Protein AF-A0A1F7UYY7-F1 (afdb_monomer)

Mean predicted aligned error: 8.62 Å

Sequence (119 aa):
VAVPIDTVELHGNDPVKVVWGMIERDGYDHVVVGAPSDPTSKLHQAVVAF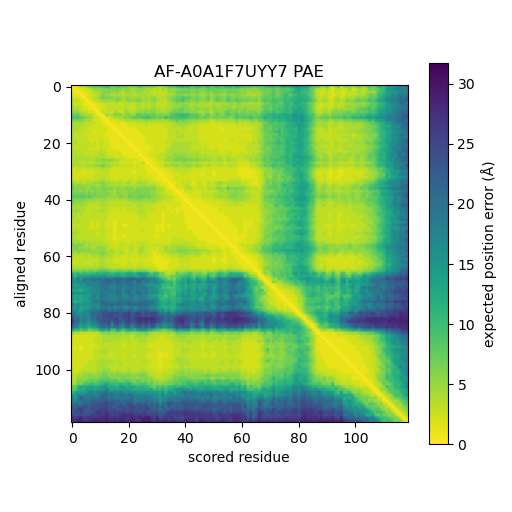AKQLRNVSGITVTLVDEHLTTNIADQLAREHGGASHDDSLAAMLIVEEFLHEIASRFTKASRDKSQRSQ

Foldseek 3Di:
DFDQDDDDDCVPPDPLVVVLVVCVVVVDQEAEDEAEPPCPDPRNVVSVVSQVVNCVVNVGHYHYDYCPPLVVVLVVVCVVPPDPDSSVSVSRRVRVVVVVVVVVVVVVVVVVVVVVVPD

Radius of gyration: 16.97 Å; Cα contacts (8 Å, |Δi|>4): 103; chains: 1; bounding box: 34×32×60 Å

InterPro domains:
  IPR005227 Putative pre-16S rRNA nuclease [PF03652] (2-101)
  IPR012337 Ribonuclease H-like superfamily [SSF53098] (4-102)
  IPR037027 YqgF/RNase H-like domain superfamily [G3DSA:3.30.420.140] (1-112)

Secondary structure (DSSP, 8-state):
----------TTS-HHHHHHHHHHHHT--EEEEEE-S-TTSHHHHHHHHHHHHHHHHH--EEEEEETHHHHHHHHHHHHHTTS----HHHHHHHHHHHHHHHHHHHHHHHHHHHHHTT-

Nearest PDB structures (foldseek):
  7e9g-assembly1_S  TM=4.665E-01  e=1.334E-01  Homo sapiens
  6n4y-assembly4_D  TM=5.411E-01  e=4.582E-01  Homo sapiens
  6hnk-assembly1_A  TM=5.838E-01  e=1.475E+00  Clostridioides difficile 630
  7mtr-assembly1_B  TM=4.390E-01  e=5.568E-01  Homo sapiens
  1edz-assembly1_A  TM=3.572E-01  e=3.663E+00  Saccharomyces cerevisiae

Structure (mmCIF, N/CA/C/O backbone):
data_AF-A0A1F7UYY7-F1
#
_entry.id   AF-A0A1F7UYY7-F1
#
loop_
_atom_site.group_PDB
_atom_site.id
_atom_site.type_symbol
_atom_site.label_atom_id
_atom_site.label_alt_id
_atom_site.label_comp_id
_atom_site.label_asym_id
_atom_site.label_entity_id
_atom_site.label_seq_id
_atom_site.pdbx_PDB_ins_code
_atom_site.Cartn_x
_atom_site.Cartn_y
_atom_site.Cartn_z
_atom_site.occupancy
_atom_site.B_iso_or_equiv
_atom_site.auth_seq_id
_atom_site.auth_comp_id
_atom_site.auth_asym_id
_atom_site.auth_atom_id
_atom_site.pdbx_PDB_model_num
ATOM 1 N N . VAL A 1 1 ? -2.574 -15.618 7.781 1.00 79.75 1 VAL A N 1
ATOM 2 C CA . VAL A 1 1 ? -2.113 -16.313 6.572 1.00 79.75 1 VAL A CA 1
ATOM 3 C C . VAL A 1 1 ? -2.618 -15.509 5.402 1.00 79.75 1 VAL A C 1
ATOM 5 O O . VAL A 1 1 ? -3.828 -15.346 5.268 1.00 79.75 1 VAL A O 1
ATOM 8 N N . ALA A 1 2 ? -1.695 -14.936 4.653 1.00 85.81 2 ALA A N 1
ATOM 9 C CA . ALA A 1 2 ? -1.918 -14.242 3.408 1.00 85.81 2 ALA A CA 1
ATOM 10 C C . ALA A 1 2 ? -1.735 -15.229 2.255 1.00 85.81 2 ALA A C 1
ATOM 12 O O . ALA A 1 2 ? -1.043 -16.240 2.367 1.00 85.81 2 ALA A O 1
ATOM 13 N N . VAL A 1 3 ? -2.380 -14.927 1.140 1.00 86.12 3 VAL A N 1
ATOM 14 C CA . VAL A 1 3 ? -2.318 -15.723 -0.082 1.00 86.12 3 VAL A CA 1
ATOM 15 C C . VAL A 1 3 ? -2.141 -14.773 -1.260 1.00 86.12 3 VAL A C 1
ATOM 17 O O . VAL A 1 3 ? -2.752 -13.701 -1.248 1.00 86.12 3 VAL A O 1
ATOM 20 N N . PRO A 1 4 ? -1.314 -15.128 -2.257 1.00 86.06 4 PRO A N 1
ATOM 21 C CA . PRO A 1 4 ? -1.207 -14.340 -3.471 1.00 86.06 4 PRO A CA 1
ATOM 22 C C . PRO A 1 4 ? -2.507 -14.516 -4.261 1.00 86.06 4 PRO A C 1
ATOM 24 O O . PRO A 1 4 ? -3.019 -15.632 -4.376 1.00 86.06 4 PRO A O 1
ATOM 27 N N . ILE A 1 5 ? -3.070 -13.412 -4.753 1.00 84.88 5 ILE A N 1
ATOM 28 C CA . ILE A 1 5 ? -4.358 -13.432 -5.462 1.00 84.88 5 ILE A CA 1
ATOM 29 C C . ILE A 1 5 ? -4.149 -13.148 -6.944 1.00 84.88 5 ILE A C 1
ATOM 31 O O . ILE A 1 5 ? -4.469 -13.994 -7.773 1.00 84.88 5 ILE A O 1
ATOM 35 N N . ASP A 1 6 ? -3.650 -11.958 -7.272 1.00 81.69 6 ASP A N 1
ATOM 36 C CA . ASP A 1 6 ? -3.549 -11.489 -8.652 1.00 81.69 6 ASP A CA 1
ATOM 37 C C . ASP A 1 6 ? -2.541 -10.335 -8.762 1.00 81.69 6 ASP A C 1
ATOM 39 O O . ASP A 1 6 ? -2.213 -9.693 -7.757 1.00 81.69 6 ASP A O 1
ATOM 43 N N . THR A 1 7 ? -2.110 -10.041 -9.987 1.00 84.88 7 THR A N 1
ATOM 44 C CA . THR A 1 7 ? -1.330 -8.851 -10.338 1.00 84.88 7 THR A CA 1
ATOM 45 C C . THR A 1 7 ? -2.145 -7.996 -11.296 1.00 84.88 7 THR A C 1
ATOM 47 O O . THR A 1 7 ? -2.560 -8.442 -12.363 1.00 84.88 7 THR A O 1
ATOM 50 N N . VAL A 1 8 ? -2.367 -6.734 -10.929 1.00 85.44 8 VAL A N 1
ATOM 51 C CA . VAL A 1 8 ? -3.201 -5.823 -11.716 1.00 85.44 8 VAL A CA 1
ATOM 52 C C . VAL A 1 8 ? -2.333 -4.852 -12.501 1.00 85.44 8 VAL A C 1
ATOM 54 O O . VAL A 1 8 ? -1.684 -3.973 -11.935 1.00 85.44 8 VAL A O 1
ATOM 57 N N . GLU A 1 9 ? -2.379 -4.962 -13.826 1.00 84.75 9 GLU A N 1
ATOM 58 C CA . GLU A 1 9 ? -1.771 -3.976 -14.713 1.00 84.75 9 GLU A CA 1
ATOM 59 C C . GLU A 1 9 ? -2.645 -2.720 -14.815 1.00 84.75 9 GLU A C 1
ATOM 61 O O . GLU A 1 9 ? -3.829 -2.763 -15.154 1.00 84.75 9 GLU A O 1
ATOM 66 N N . LEU A 1 10 ? -2.053 -1.555 -14.546 1.00 83.44 10 LEU A N 1
ATOM 67 C CA . LEU A 1 10 ? -2.804 -0.299 -14.512 1.00 83.44 10 LEU A CA 1
ATOM 68 C C . LEU A 1 10 ? -3.172 0.220 -15.909 1.00 83.44 10 LEU A C 1
ATOM 70 O O . LEU A 1 10 ? -4.141 0.961 -16.029 1.00 83.44 10 LEU A O 1
ATOM 74 N N . HIS A 1 11 ? -2.430 -0.129 -16.967 1.00 86.38 11 HIS A N 1
ATOM 75 C CA . HIS A 1 11 ? -2.653 0.332 -18.353 1.00 86.38 11 HIS A CA 1
ATOM 76 C C . HIS A 1 11 ? -2.949 1.846 -18.500 1.00 86.38 11 HIS A C 1
ATOM 78 O O . HIS A 1 11 ? -3.752 2.260 -19.335 1.00 86.38 11 HIS A O 1
ATOM 84 N N . GLY A 1 12 ? -2.321 2.690 -17.672 1.00 86.19 12 GLY A N 1
ATOM 85 C CA . GLY A 1 12 ? -2.545 4.144 -17.662 1.00 86.19 12 GLY A CA 1
ATOM 86 C C . GLY A 1 12 ? -3.817 4.610 -16.938 1.00 86.19 12 GLY A C 1
ATOM 87 O O . GLY A 1 12 ? -4.081 5.811 -16.895 1.00 86.19 12 GLY A O 1
ATOM 88 N N . ASN A 1 13 ? -4.587 3.694 -16.349 1.00 88.44 13 ASN A N 1
ATOM 89 C CA . ASN A 1 13 ? -5.694 4.022 -15.458 1.00 88.44 13 ASN A CA 1
ATOM 90 C C . ASN A 1 13 ? -5.186 4.580 -14.125 1.00 88.44 13 ASN A C 1
ATOM 92 O O . ASN A 1 13 ? -4.074 4.296 -13.679 1.00 88.44 13 ASN A O 1
ATOM 96 N N . ASP A 1 14 ? -6.047 5.360 -13.473 1.00 91.56 14 ASP A N 1
ATOM 97 C CA . ASP A 1 14 ? -5.792 5.888 -12.136 1.00 91.56 14 ASP A CA 1
ATOM 98 C C . ASP A 1 14 ? -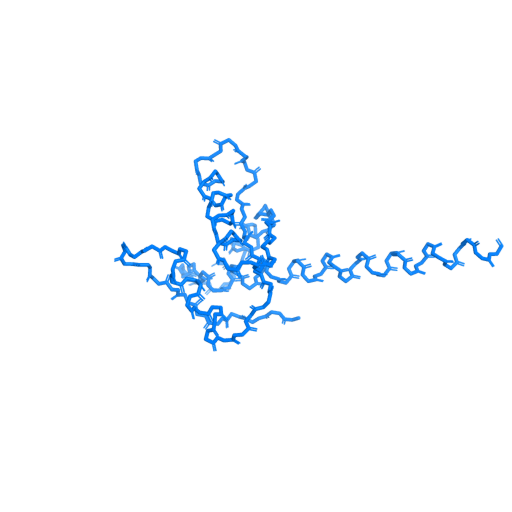5.744 4.734 -11.112 1.00 91.56 14 ASP A C 1
ATOM 100 O O . ASP A 1 14 ? -6.773 4.078 -10.898 1.00 91.56 14 ASP A O 1
ATOM 104 N N . PRO A 1 15 ? -4.592 4.488 -10.456 1.00 90.44 15 PRO A N 1
ATOM 105 C CA . PRO A 1 15 ? -4.438 3.383 -9.515 1.00 90.44 15 PRO A CA 1
ATOM 106 C C . PRO A 1 15 ? -5.413 3.466 -8.344 1.00 90.44 15 PRO A C 1
ATOM 108 O O . PRO A 1 15 ? -5.884 2.435 -7.871 1.00 90.44 15 PRO A O 1
ATOM 111 N N . VAL A 1 16 ? -5.764 4.676 -7.892 1.00 92.50 16 VAL A N 1
ATOM 112 C CA . VAL A 1 16 ? -6.691 4.848 -6.767 1.00 92.50 16 VAL A CA 1
ATOM 113 C C . VAL A 1 16 ? -8.071 4.322 -7.138 1.00 92.50 16 VAL A C 1
ATOM 115 O O . VAL A 1 16 ? -8.686 3.619 -6.343 1.00 92.50 16 VAL A O 1
ATOM 118 N N . LYS A 1 17 ? -8.545 4.609 -8.355 1.00 92.44 17 LYS A N 1
ATOM 119 C CA . LYS A 1 17 ? -9.859 4.146 -8.824 1.00 92.44 17 LYS A CA 1
ATOM 120 C C . LYS A 1 17 ? -9.902 2.639 -9.022 1.00 92.44 17 LYS A C 1
ATOM 122 O O . LYS A 1 17 ? -10.900 2.021 -8.667 1.00 92.44 17 LYS A O 1
ATOM 127 N N . VAL A 1 18 ? -8.838 2.066 -9.584 1.00 92.12 18 VAL A N 1
ATOM 128 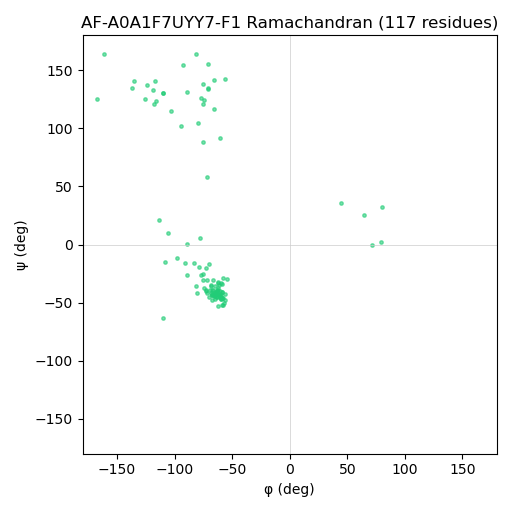C CA . VAL A 1 18 ? -8.746 0.619 -9.814 1.00 92.12 18 VAL A CA 1
ATOM 129 C C . VAL A 1 18 ? -8.797 -0.123 -8.481 1.00 92.12 18 VAL A C 1
ATOM 131 O O . VAL A 1 18 ? -9.666 -0.969 -8.283 1.00 92.12 18 VAL A O 1
ATOM 134 N N . VAL A 1 19 ? -7.925 0.251 -7.543 1.00 90.56 19 VAL A N 1
ATOM 135 C CA . VAL A 1 19 ? -7.851 -0.395 -6.227 1.00 90.56 19 VAL A CA 1
ATOM 136 C C . VAL A 1 19 ? -9.136 -0.166 -5.433 1.00 90.56 19 VAL A C 1
ATOM 138 O O . VAL A 1 19 ? -9.656 -1.108 -4.842 1.00 90.56 19 VAL A O 1
ATOM 141 N N . TRP A 1 20 ? -9.710 1.039 -5.478 1.00 91.50 20 TRP A N 1
ATOM 142 C CA . TRP A 1 20 ? -10.996 1.317 -4.837 1.00 91.50 20 TRP A CA 1
ATOM 143 C C . TRP A 1 20 ? -12.128 0.428 -5.364 1.00 91.50 20 TRP A C 1
ATOM 145 O O . TRP A 1 20 ? -12.849 -0.168 -4.570 1.00 91.50 20 TRP A O 1
ATOM 155 N N . GLY A 1 21 ? -12.240 0.260 -6.684 1.00 91.81 21 GLY A N 1
ATOM 156 C CA . GLY A 1 21 ? -13.252 -0.621 -7.268 1.00 91.81 21 GLY A CA 1
ATOM 157 C C . GLY A 1 21 ? -13.102 -2.082 -6.831 1.00 91.81 21 GLY A C 1
ATOM 158 O O . GLY A 1 21 ? -14.104 -2.764 -6.624 1.00 91.81 21 GLY A O 1
ATOM 159 N N . MET A 1 22 ? -11.867 -2.562 -6.643 1.00 90.62 22 MET A N 1
ATOM 160 C CA . MET A 1 22 ? -11.613 -3.901 -6.095 1.00 90.62 22 MET A CA 1
ATOM 161 C C . MET A 1 22 ? -12.038 -3.998 -4.629 1.00 90.62 22 MET A C 1
ATOM 163 O O . MET A 1 22 ? -12.693 -4.962 -4.246 1.00 90.62 22 MET A O 1
ATOM 167 N N . ILE A 1 23 ? -11.716 -2.982 -3.827 1.00 91.06 23 ILE A N 1
ATOM 168 C CA . ILE A 1 23 ? -12.098 -2.911 -2.413 1.00 91.06 23 ILE A CA 1
ATOM 169 C C . ILE A 1 23 ? -13.619 -2.945 -2.249 1.00 91.06 23 ILE A C 1
ATOM 171 O O . ILE A 1 23 ? -14.115 -3.733 -1.449 1.00 91.06 23 ILE A O 1
ATOM 175 N N . GLU A 1 24 ? -14.360 -2.146 -3.022 1.00 92.06 24 GLU A N 1
ATOM 176 C CA . GLU A 1 24 ? -15.828 -2.132 -2.965 1.00 92.06 24 GLU A CA 1
ATOM 177 C C . GLU A 1 24 ? -16.439 -3.462 -3.408 1.00 92.06 24 GLU A C 1
ATOM 179 O O . GLU A 1 24 ? -17.397 -3.938 -2.800 1.00 92.06 24 GLU A O 1
ATOM 184 N N . ARG A 1 25 ? -15.891 -4.062 -4.468 1.00 91.56 25 ARG A N 1
ATOM 185 C CA . ARG A 1 25 ? -16.392 -5.323 -5.022 1.00 91.56 25 ARG A CA 1
ATOM 186 C C . ARG A 1 25 ? -16.180 -6.493 -4.064 1.00 91.56 25 ARG A C 1
ATOM 188 O O . ARG A 1 25 ? -17.081 -7.314 -3.909 1.00 91.56 25 ARG A O 1
ATOM 195 N N . ASP A 1 26 ? -14.999 -6.568 -3.460 1.00 89.44 26 ASP A N 1
ATOM 196 C CA . ASP A 1 26 ? -14.557 -7.735 -2.693 1.00 89.44 26 ASP A CA 1
ATOM 197 C C . ASP A 1 26 ? -14.776 -7.554 -1.177 1.00 89.44 26 ASP A C 1
ATOM 199 O O . ASP A 1 26 ? -14.729 -8.523 -0.422 1.00 89.44 26 ASP A O 1
ATOM 203 N N . GLY A 1 27 ? -15.085 -6.330 -0.729 1.00 90.38 27 GLY A N 1
ATOM 204 C CA . GLY A 1 27 ? -15.473 -6.023 0.648 1.00 90.38 27 GLY A CA 1
ATOM 205 C C . GLY A 1 27 ? -14.304 -5.906 1.629 1.00 90.38 27 GLY A C 1
ATOM 206 O O . GLY A 1 27 ? -14.463 -6.251 2.799 1.00 90.38 27 GLY A O 1
ATOM 207 N N . TYR A 1 28 ? -13.137 -5.438 1.176 1.00 90.25 28 TYR A N 1
ATOM 208 C CA . TYR A 1 28 ? -11.969 -5.246 2.044 1.00 90.25 28 TYR A CA 1
ATOM 209 C C . TYR A 1 28 ? -12.111 -3.996 2.932 1.00 90.25 28 TYR A C 1
ATOM 211 O O . TYR A 1 28 ? -12.527 -2.932 2.483 1.00 90.25 28 TYR A O 1
ATOM 219 N N . ASP A 1 29 ? -11.719 -4.101 4.198 1.00 91.25 29 ASP A N 1
ATOM 220 C CA . ASP A 1 29 ? -11.799 -3.032 5.205 1.00 91.25 29 ASP A CA 1
ATOM 221 C C . ASP A 1 29 ? -10.428 -2.437 5.579 1.00 91.25 29 ASP A C 1
ATOM 223 O O . ASP A 1 29 ? -10.340 -1.340 6.148 1.00 91.25 29 ASP A O 1
AT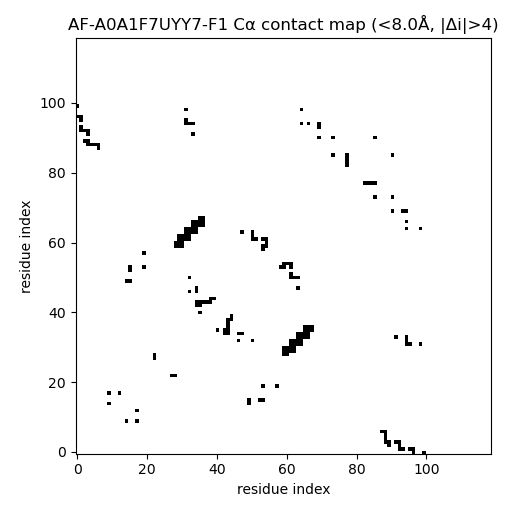OM 227 N N . HIS A 1 30 ? -9.349 -3.136 5.221 1.00 92.81 30 HIS A N 1
ATOM 228 C CA . HIS A 1 30 ? -7.972 -2.750 5.502 1.00 92.81 30 HIS A CA 1
ATOM 229 C C . HIS A 1 30 ? -7.078 -2.988 4.284 1.00 92.81 30 HIS A C 1
ATOM 231 O O . HIS A 1 30 ? -7.113 -4.050 3.668 1.00 92.81 30 HIS A O 1
ATOM 237 N N . VAL A 1 31 ? -6.231 -2.011 3.968 1.00 94.00 31 VAL A N 1
ATOM 238 C CA . VAL A 1 31 ? -5.224 -2.107 2.906 1.00 94.00 31 VAL A CA 1
ATOM 239 C C . VAL A 1 31 ? -3.834 -1.952 3.499 1.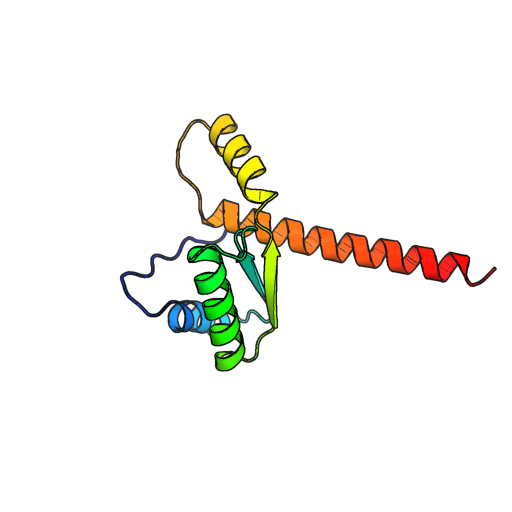00 94.00 31 VAL A C 1
ATOM 241 O O . VAL A 1 31 ? -3.564 -1.031 4.271 1.00 94.00 31 VAL A O 1
ATOM 244 N N . VAL A 1 32 ? -2.936 -2.849 3.111 1.00 93.00 32 VAL A N 1
ATOM 245 C CA . VAL A 1 32 ? -1.515 -2.782 3.447 1.00 93.00 32 VAL A CA 1
ATOM 246 C C . VAL A 1 32 ? -0.756 -2.465 2.168 1.00 93.00 32 VAL A C 1
ATOM 248 O O . VAL A 1 32 ? -0.990 -3.097 1.142 1.00 93.00 32 VAL A O 1
ATOM 251 N N . VAL A 1 33 ? 0.123 -1.469 2.215 1.00 90.94 33 VAL A N 1
ATOM 252 C CA . VAL A 1 33 ? 0.936 -1.057 1.070 1.00 90.94 33 VAL A CA 1
ATOM 253 C C . VAL A 1 33 ? 2.396 -1.074 1.490 1.00 90.94 33 VAL A C 1
ATOM 255 O O . VAL A 1 33 ? 2.767 -0.436 2.479 1.00 90.94 33 VAL A O 1
ATOM 258 N N . GLY A 1 34 ? 3.220 -1.801 0.745 1.00 89.12 34 GLY A N 1
ATOM 259 C CA . GLY A 1 34 ? 4.663 -1.743 0.914 1.00 89.12 34 GLY A CA 1
ATOM 260 C C . GLY A 1 34 ? 5.205 -0.410 0.409 1.00 89.12 34 GLY A C 1
ATOM 261 O O . GLY A 1 34 ? 4.782 0.099 -0.630 1.00 89.12 34 GLY A O 1
ATOM 262 N N . ALA A 1 35 ? 6.089 0.202 1.188 1.00 88.19 35 ALA A N 1
ATOM 263 C CA . ALA A 1 35 ? 6.790 1.414 0.816 1.00 88.19 35 ALA A CA 1
ATOM 264 C C . ALA A 1 35 ? 8.304 1.186 0.915 1.00 88.19 35 ALA A C 1
ATOM 266 O O . ALA A 1 35 ? 8.773 0.646 1.924 1.00 88.19 35 ALA A O 1
ATOM 267 N N . PRO A 1 36 ? 9.085 1.673 -0.066 1.00 84.94 36 PRO A N 1
ATOM 268 C CA . PRO A 1 36 ? 10.536 1.663 0.030 1.00 84.94 36 PRO A CA 1
ATOM 269 C C . PRO A 1 36 ? 11.006 2.396 1.283 1.00 84.94 36 PRO A C 1
ATOM 271 O O . PRO A 1 36 ? 10.468 3.445 1.637 1.00 84.94 36 PRO A O 1
ATOM 274 N N . SER A 1 37 ? 12.051 1.889 1.918 1.00 84.31 37 SER A N 1
ATOM 275 C CA . SER A 1 37 ? 12.539 2.392 3.209 1.00 84.31 37 SER A CA 1
ATOM 276 C C . SER A 1 37 ? 13.238 3.740 3.110 1.00 84.31 37 SER A C 1
ATOM 278 O O . SER A 1 37 ? 13.366 4.431 4.114 1.00 84.31 37 SER A O 1
ATOM 280 N N . ASP A 1 38 ? 13.697 4.126 1.914 1.00 85.88 38 ASP A N 1
ATOM 281 C CA . ASP A 1 38 ? 14.265 5.449 1.664 1.00 85.88 38 ASP A CA 1
ATOM 282 C C . ASP A 1 38 ? 13.140 6.485 1.484 1.00 85.88 38 ASP A C 1
ATOM 284 O O . ASP A 1 38 ? 12.536 6.557 0.401 1.00 85.88 38 ASP A O 1
ATOM 288 N N . PRO A 1 39 ? 12.887 7.344 2.493 1.00 84.06 39 PRO A N 1
ATOM 289 C CA . PRO A 1 39 ? 11.810 8.324 2.440 1.00 84.06 39 PRO A CA 1
ATOM 290 C C . PRO A 1 39 ? 12.083 9.454 1.439 1.00 84.06 39 PRO A C 1
ATOM 292 O O . PRO A 1 39 ? 11.173 10.195 1.057 1.00 84.06 39 PRO A O 1
ATOM 295 N N . THR A 1 40 ? 13.339 9.621 1.015 1.00 88.25 40 THR A N 1
ATOM 296 C CA . THR A 1 40 ? 13.730 10.652 0.049 1.00 88.25 40 THR A CA 1
ATOM 297 C C . THR A 1 40 ? 13.490 10.211 -1.392 1.00 88.25 40 THR A C 1
ATOM 299 O O . THR A 1 40 ? 13.424 11.054 -2.291 1.00 88.25 40 THR A O 1
ATOM 302 N N . SER A 1 41 ? 13.291 8.909 -1.616 1.00 90.06 41 SER A N 1
ATOM 303 C CA . SER A 1 41 ? 13.043 8.360 -2.940 1.00 90.06 41 SER A CA 1
ATOM 304 C C . SER A 1 41 ? 11.710 8.852 -3.516 1.00 90.06 41 SER A C 1
ATOM 306 O O . SER A 1 41 ? 10.684 8.952 -2.835 1.00 90.06 41 SER A O 1
ATOM 308 N N . LYS A 1 42 ? 11.702 9.129 -4.826 1.00 90.19 42 LYS A N 1
ATOM 309 C CA . LYS A 1 42 ? 10.476 9.508 -5.551 1.00 90.19 42 LYS A CA 1
ATOM 310 C C . LYS A 1 42 ? 9.400 8.425 -5.455 1.00 90.19 42 LYS A C 1
ATOM 312 O O . LYS A 1 42 ? 8.218 8.749 -5.414 1.00 90.19 42 LYS A O 1
ATOM 317 N N . LEU A 1 43 ? 9.817 7.158 -5.413 1.00 86.00 43 LEU A N 1
ATOM 318 C CA . LEU A 1 43 ? 8.914 6.019 -5.298 1.00 86.00 43 LEU A CA 1
ATOM 319 C C . LEU A 1 43 ? 8.216 6.002 -3.934 1.00 86.00 43 LEU A C 1
ATOM 321 O O . LEU A 1 43 ? 6.992 5.939 -3.901 1.00 86.00 43 LEU A O 1
ATOM 325 N N . HIS A 1 44 ? 8.953 6.168 -2.830 1.00 88.38 44 HIS A N 1
ATOM 326 C CA . HIS A 1 44 ? 8.348 6.280 -1.500 1.00 88.38 44 HIS A CA 1
ATOM 327 C C . HIS A 1 44 ? 7.324 7.417 -1.440 1.00 88.38 44 HIS A C 1
ATOM 329 O O . HIS A 1 44 ? 6.194 7.223 -0.998 1.00 88.38 44 HIS A O 1
ATOM 335 N N . GLN A 1 45 ? 7.679 8.601 -1.946 1.00 91.69 45 GLN A N 1
ATOM 336 C CA . GLN A 1 45 ? 6.766 9.747 -1.964 1.00 91.69 45 GLN A CA 1
ATOM 337 C C . GLN A 1 45 ? 5.496 9.469 -2.781 1.00 91.69 45 GLN A C 1
ATOM 339 O O . GLN A 1 45 ? 4.403 9.847 -2.355 1.00 91.69 45 GLN A O 1
ATOM 344 N N . ALA A 1 46 ? 5.620 8.787 -3.925 1.00 89.62 46 ALA A N 1
ATOM 345 C CA . ALA A 1 46 ? 4.484 8.384 -4.748 1.00 89.62 46 ALA A CA 1
ATOM 346 C C . ALA A 1 46 ? 3.580 7.368 -4.030 1.00 89.62 46 ALA A C 1
ATOM 348 O O . ALA A 1 46 ? 2.363 7.541 -4.025 1.00 89.62 46 ALA A O 1
ATOM 349 N N . VAL A 1 47 ? 4.163 6.367 -3.364 1.00 91.00 47 VAL A N 1
ATOM 350 C CA . VAL A 1 47 ? 3.429 5.363 -2.575 1.00 91.00 47 VAL A CA 1
ATOM 351 C C . VAL A 1 47 ? 2.685 6.013 -1.407 1.00 91.00 47 VAL A C 1
ATOM 353 O O . VAL A 1 47 ? 1.498 5.761 -1.204 1.00 91.00 47 VAL A O 1
ATOM 356 N N . VAL A 1 48 ? 3.340 6.915 -0.670 1.00 92.31 48 VAL A N 1
ATOM 357 C CA . VAL A 1 48 ? 2.714 7.668 0.427 1.00 92.31 48 VAL A CA 1
ATOM 358 C C . VAL A 1 48 ? 1.558 8.529 -0.088 1.00 92.31 48 VAL A C 1
ATOM 360 O O . VAL A 1 48 ? 0.494 8.585 0.536 1.00 92.31 48 VAL A O 1
ATOM 363 N N . ALA A 1 49 ? 1.745 9.203 -1.226 1.00 94.25 49 ALA A N 1
ATOM 364 C CA . ALA A 1 49 ? 0.701 10.012 -1.844 1.00 94.25 49 ALA A CA 1
ATOM 365 C C . ALA A 1 49 ? -0.494 9.153 -2.282 1.00 94.25 49 ALA A C 1
ATOM 367 O O . ALA A 1 49 ? -1.633 9.507 -1.970 1.00 94.25 49 ALA A O 1
ATOM 368 N N . PHE A 1 50 ? -0.234 8.009 -2.920 1.00 94.00 50 PHE A N 1
ATOM 369 C CA . PHE A 1 50 ? -1.244 7.024 -3.297 1.00 94.00 50 PHE A CA 1
ATOM 370 C C . PHE A 1 50 ? -2.029 6.529 -2.078 1.00 94.00 50 PHE A C 1
ATOM 372 O O . PHE A 1 50 ? -3.252 6.644 -2.055 1.00 94.00 50 PHE A O 1
ATOM 379 N N . ALA A 1 51 ? -1.349 6.074 -1.023 1.00 93.81 51 ALA A N 1
ATOM 380 C CA . ALA A 1 51 ? -1.991 5.586 0.196 1.00 93.81 51 ALA A CA 1
ATOM 381 C C . ALA A 1 51 ? -2.872 6.660 0.856 1.00 93.81 51 ALA A C 1
ATOM 383 O O . ALA A 1 51 ? -3.988 6.385 1.302 1.00 93.81 51 ALA A O 1
ATOM 384 N N . LYS A 1 52 ? -2.401 7.914 0.879 1.00 95.00 52 LYS A N 1
ATOM 385 C CA . LYS A 1 52 ? -3.174 9.048 1.398 1.00 95.00 52 LYS A CA 1
ATOM 386 C C . LYS A 1 52 ? -4.411 9.331 0.547 1.00 95.00 52 LYS A C 1
ATOM 388 O O . LYS A 1 52 ? -5.476 9.584 1.107 1.00 95.00 52 LYS A O 1
ATOM 393 N N . GLN A 1 53 ? -4.280 9.313 -0.777 1.00 95.31 53 GLN A N 1
ATOM 394 C CA . GLN A 1 53 ? -5.405 9.513 -1.690 1.00 95.31 53 GLN A CA 1
ATOM 395 C C . GLN A 1 53 ? -6.427 8.386 -1.566 1.00 95.31 53 GLN A C 1
ATOM 397 O O . GLN A 1 53 ? -7.610 8.673 -1.396 1.00 95.31 53 GLN A O 1
ATOM 402 N N . LEU A 1 54 ? -5.972 7.131 -1.561 1.00 94.00 54 LEU A N 1
ATOM 403 C CA . LEU A 1 54 ? -6.829 5.966 -1.393 1.00 94.00 54 LEU A CA 1
ATOM 404 C C . LEU A 1 54 ? -7.615 6.062 -0.091 1.00 94.00 54 LEU A C 1
ATOM 406 O O . LEU A 1 54 ? -8.838 5.998 -0.131 1.00 94.00 54 LEU A O 1
ATOM 410 N N . ARG A 1 55 ? -6.953 6.328 1.040 1.00 94.12 55 ARG A N 1
ATOM 411 C CA . ARG A 1 55 ? -7.627 6.528 2.331 1.00 94.12 55 ARG A CA 1
ATOM 412 C C . ARG A 1 55 ? -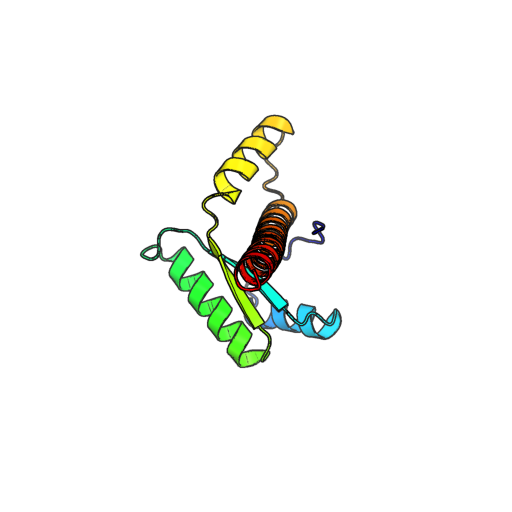8.676 7.640 2.282 1.00 94.12 55 ARG A C 1
ATOM 414 O O . ARG A 1 55 ? -9.755 7.487 2.837 1.00 94.12 55 ARG A O 1
ATOM 421 N N . ASN A 1 56 ? -8.365 8.764 1.639 1.00 93.75 56 ASN A N 1
ATOM 422 C CA . ASN A 1 56 ? -9.285 9.899 1.569 1.00 93.75 56 ASN A CA 1
ATOM 423 C C . ASN A 1 56 ? -10.530 9.604 0.719 1.00 93.75 56 ASN A C 1
ATOM 425 O O . ASN A 1 56 ? -11.599 10.114 1.036 1.00 93.75 56 ASN A O 1
ATOM 429 N N . VAL A 1 57 ? -10.387 8.827 -0.359 1.00 90.69 57 VAL A N 1
ATOM 430 C CA . VAL A 1 57 ? -11.496 8.479 -1.264 1.00 90.69 57 VAL A CA 1
ATOM 431 C C . VAL A 1 57 ? -12.341 7.337 -0.701 1.00 90.69 57 VAL A C 1
ATOM 433 O O . VAL A 1 57 ? -13.562 7.392 -0.775 1.00 90.69 57 VAL A O 1
ATOM 436 N N . SER A 1 58 ? -11.693 6.327 -0.125 1.00 88.19 58 SER A N 1
ATOM 437 C CA . SER A 1 58 ? -12.332 5.090 0.339 1.00 88.19 58 SER A CA 1
ATOM 438 C C . SER A 1 58 ? -12.832 5.138 1.786 1.00 88.19 58 SER A C 1
ATOM 440 O O . SER A 1 58 ? -13.728 4.390 2.158 1.00 88.19 58 SER A O 1
ATOM 442 N N . GLY A 1 59 ? -12.222 5.973 2.635 1.00 89.81 59 GLY A N 1
ATOM 443 C CA . GLY A 1 59 ? -12.458 5.975 4.081 1.00 89.81 59 GLY A CA 1
ATOM 444 C C . GLY A 1 59 ? -11.869 4.774 4.835 1.00 89.81 59 GLY A C 1
ATOM 445 O O . GLY A 1 59 ? -12.002 4.719 6.057 1.00 89.81 59 GLY A O 1
ATOM 446 N N . ILE A 1 60 ? -11.209 3.833 4.151 1.00 91.88 60 ILE A N 1
ATOM 447 C CA . ILE A 1 60 ? -10.671 2.608 4.763 1.00 91.88 60 ILE A CA 1
ATOM 448 C C . ILE A 1 60 ? -9.330 2.847 5.454 1.00 91.88 60 ILE A C 1
ATOM 450 O O . ILE A 1 60 ? -8.617 3.821 5.187 1.00 91.88 60 ILE A O 1
ATOM 454 N N . THR A 1 61 ? -8.934 1.904 6.305 1.00 93.31 61 THR A N 1
ATOM 455 C CA . THR A 1 61 ? -7.608 1.948 6.920 1.00 93.31 61 THR A CA 1
ATOM 456 C C . THR A 1 61 ? -6.548 1.547 5.901 1.00 93.31 61 THR A C 1
ATOM 458 O O . THR A 1 61 ? -6.608 0.462 5.333 1.00 93.31 61 THR A O 1
ATOM 461 N N . VAL A 1 62 ? -5.557 2.417 5.690 1.00 94.62 62 VAL A N 1
ATOM 462 C CA . VAL A 1 62 ? -4.388 2.126 4.849 1.00 94.62 62 VAL A CA 1
ATOM 463 C C . VAL A 1 62 ? -3.131 2.188 5.712 1.00 94.62 62 VAL A C 1
ATOM 465 O O . VAL A 1 62 ? -2.847 3.229 6.315 1.00 94.62 62 VAL A O 1
ATOM 468 N N . THR A 1 63 ? -2.385 1.087 5.782 1.00 93.88 63 THR A N 1
ATOM 469 C CA . THR A 1 63 ? -1.130 0.973 6.535 1.00 93.88 63 THR A CA 1
ATOM 470 C C . THR A 1 63 ? 0.050 0.854 5.583 1.00 93.88 63 THR A C 1
ATOM 472 O O . THR A 1 63 ? 0.033 0.034 4.672 1.00 93.88 63 THR A O 1
ATOM 475 N N . LEU A 1 64 ? 1.080 1.668 5.818 1.00 91.44 64 LEU A N 1
ATOM 476 C CA . LEU A 1 64 ? 2.358 1.552 5.125 1.00 91.44 64 LEU A CA 1
ATOM 477 C C . LEU A 1 64 ? 3.268 0.605 5.903 1.00 91.44 64 LEU A C 1
ATOM 479 O O . LEU A 1 64 ? 3.418 0.768 7.116 1.00 91.44 64 LEU A O 1
ATOM 483 N N . VAL A 1 65 ? 3.869 -0.349 5.202 1.00 88.62 65 VAL A N 1
ATOM 484 C CA . VAL A 1 65 ? 4.854 -1.289 5.746 1.00 88.62 65 VAL A CA 1
ATOM 485 C C . VAL A 1 65 ? 6.178 -1.067 5.034 1.00 88.62 65 VAL A C 1
ATOM 487 O O . VAL A 1 65 ? 6.211 -0.797 3.837 1.00 88.62 65 VAL A O 1
ATOM 490 N N . ASP A 1 66 ? 7.265 -1.142 5.788 1.00 83.50 66 ASP A N 1
ATOM 491 C CA . ASP A 1 66 ? 8.615 -0.977 5.265 1.00 83.50 66 ASP A CA 1
ATOM 492 C C . ASP A 1 66 ? 9.053 -2.237 4.485 1.00 83.50 66 ASP A C 1
ATOM 494 O O . ASP A 1 66 ? 9.095 -3.336 5.038 1.00 83.50 66 ASP A O 1
ATOM 498 N N . GLU A 1 67 ? 9.391 -2.081 3.201 1.00 72.56 67 GLU A N 1
ATOM 499 C CA . GLU A 1 67 ? 9.786 -3.177 2.297 1.00 72.56 67 GLU A CA 1
ATOM 500 C C . GLU A 1 67 ? 11.235 -3.678 2.471 1.00 72.56 67 GLU A C 1
ATOM 502 O O . GLU A 1 67 ? 11.694 -4.547 1.729 1.00 72.56 67 GLU A O 1
ATOM 507 N N . HIS A 1 68 ? 11.995 -3.197 3.460 1.00 65.94 68 HIS A N 1
ATOM 508 C CA . HIS A 1 68 ? 13.390 -3.632 3.646 1.00 65.94 68 HIS A CA 1
ATOM 509 C C . HIS A 1 68 ? 13.550 -5.152 3.849 1.00 65.94 68 HIS A C 1
ATOM 511 O O . HIS A 1 68 ? 14.589 -5.723 3.502 1.00 65.94 68 HIS A O 1
ATOM 517 N N . LEU A 1 69 ? 12.539 -5.821 4.412 1.00 54.91 69 LEU A N 1
ATOM 518 C CA . LEU A 1 69 ? 12.557 -7.272 4.611 1.00 54.91 69 LEU A CA 1
ATOM 519 C C . LEU A 1 69 ? 12.171 -8.037 3.335 1.00 54.91 69 LEU A C 1
ATOM 521 O O . LEU A 1 69 ? 12.734 -9.096 3.055 1.00 54.91 69 LEU A O 1
ATOM 525 N N . THR A 1 70 ? 11.240 -7.496 2.548 1.00 57.16 70 THR A N 1
ATOM 526 C CA . THR A 1 70 ? 10.674 -8.176 1.379 1.00 57.16 70 THR A CA 1
ATOM 527 C C . THR A 1 70 ? 11.627 -8.186 0.198 1.00 57.16 70 THR A C 1
ATOM 529 O O . THR A 1 70 ? 11.652 -9.186 -0.504 1.00 57.16 70 THR A O 1
ATOM 532 N N . THR A 1 71 ? 12.497 -7.186 0.034 1.00 60.12 71 THR A N 1
ATOM 533 C CA . THR A 1 71 ? 13.541 -7.206 -1.008 1.00 60.12 71 THR A CA 1
ATOM 534 C C . THR A 1 71 ? 14.508 -8.379 -0.825 1.00 60.12 71 THR A C 1
ATOM 536 O O . THR A 1 71 ? 14.788 -9.107 -1.771 1.00 60.12 71 THR A O 1
ATOM 539 N N . ASN A 1 72 ? 14.967 -8.632 0.407 1.00 58.97 72 ASN A N 1
ATOM 540 C CA . ASN A 1 72 ? 15.896 -9.734 0.690 1.00 58.97 72 ASN A CA 1
ATOM 541 C C . ASN A 1 72 ? 15.230 -11.111 0.539 1.00 58.97 72 ASN A C 1
ATOM 543 O O . ASN A 1 72 ? 15.848 -12.046 0.032 1.00 58.97 72 ASN A O 1
ATOM 547 N N . ILE A 1 73 ? 13.971 -11.235 0.972 1.00 58.59 73 ILE A N 1
ATOM 548 C CA . ILE A 1 73 ? 13.200 -12.481 0.873 1.00 58.59 73 ILE A CA 1
ATOM 549 C C . ILE A 1 73 ? 12.785 -12.746 -0.582 1.00 58.59 73 ILE A C 1
ATOM 551 O O . ILE A 1 73 ? 12.886 -13.881 -1.037 1.00 58.59 73 ILE A O 1
ATOM 555 N N . ALA A 1 74 ? 12.391 -11.719 -1.338 1.00 57.88 74 ALA A N 1
ATOM 556 C CA . ALA A 1 74 ? 12.071 -11.818 -2.761 1.00 57.88 74 ALA A CA 1
ATOM 557 C C . ALA A 1 74 ? 13.309 -12.178 -3.594 1.00 57.88 74 ALA A C 1
ATOM 559 O O . ALA A 1 74 ? 13.236 -13.076 -4.430 1.00 57.88 74 ALA A O 1
ATOM 560 N N . ASP A 1 75 ? 14.464 -11.564 -3.315 1.00 63.59 75 ASP A N 1
ATOM 561 C CA . ASP A 1 75 ? 15.736 -11.918 -3.953 1.00 63.59 75 ASP A CA 1
ATOM 562 C C . ASP A 1 75 ? 16.148 -13.364 -3.645 1.00 63.59 75 ASP A C 1
ATOM 564 O O . ASP A 1 75 ? 16.689 -14.062 -4.507 1.00 63.59 75 ASP A O 1
ATOM 568 N N . GLN A 1 76 ? 15.898 -13.836 -2.421 1.00 60.34 76 GLN A N 1
ATOM 569 C CA . GLN A 1 76 ? 16.167 -15.216 -2.029 1.00 60.34 76 GLN A CA 1
ATOM 570 C C . GLN A 1 76 ? 15.202 -16.203 -2.711 1.00 60.34 76 GLN A C 1
ATOM 572 O O . GLN A 1 76 ? 15.653 -17.195 -3.284 1.00 60.34 76 GLN A O 1
ATOM 577 N N . LEU A 1 77 ? 13.903 -15.901 -2.745 1.00 56.34 77 LEU A N 1
ATOM 578 C CA . LEU A 1 77 ? 12.880 -16.710 -3.419 1.00 56.34 77 LEU A CA 1
ATOM 579 C C . LEU A 1 77 ? 13.107 -16.786 -4.936 1.00 56.34 77 LEU A C 1
ATOM 581 O O . LEU A 1 77 ? 13.008 -17.863 -5.525 1.00 56.34 77 LEU A O 1
ATOM 585 N N . ALA A 1 78 ? 13.497 -15.676 -5.567 1.00 57.41 78 ALA A N 1
ATOM 586 C CA . ALA A 1 78 ? 13.833 -15.631 -6.990 1.00 57.41 78 ALA A CA 1
ATOM 587 C C . ALA A 1 78 ? 15.036 -16.529 -7.334 1.00 57.41 78 ALA A C 1
ATOM 589 O O . ALA A 1 78 ? 15.089 -17.123 -8.414 1.00 57.41 78 ALA A O 1
ATOM 590 N N . ARG A 1 79 ? 15.996 -16.665 -6.408 1.00 62.53 79 ARG A N 1
ATOM 591 C CA . ARG A 1 79 ? 17.147 -17.573 -6.549 1.00 62.53 79 ARG A CA 1
ATOM 592 C C . ARG A 1 79 ? 16.763 -19.039 -6.347 1.00 62.53 79 ARG A C 1
ATOM 594 O O . ARG A 1 79 ? 17.295 -19.893 -7.050 1.00 62.53 79 ARG A O 1
ATOM 601 N N . GLU A 1 80 ? 15.860 -19.331 -5.414 1.00 58.25 80 GLU A N 1
ATOM 602 C CA . GLU A 1 80 ? 15.445 -20.699 -5.068 1.00 58.25 80 GLU A CA 1
ATOM 603 C C . GLU A 1 80 ? 14.473 -21.321 -6.091 1.00 58.25 80 GLU A C 1
ATOM 605 O O . GLU A 1 80 ? 14.462 -22.542 -6.260 1.00 58.25 80 GLU A O 1
ATOM 610 N N . HIS A 1 81 ? 13.696 -20.513 -6.822 1.00 54.09 81 HIS A N 1
ATOM 611 C CA . HIS A 1 81 ? 12.700 -20.995 -7.793 1.00 54.09 81 HIS A CA 1
ATOM 612 C C . HIS A 1 81 ? 13.078 -20.843 -9.276 1.00 54.09 81 HIS A C 1
ATOM 614 O O . HIS A 1 81 ? 12.273 -21.149 -10.152 1.00 54.09 81 HIS A O 1
ATOM 620 N N . GLY A 1 82 ? 14.331 -20.487 -9.582 1.00 43.88 82 GLY A N 1
ATOM 621 C CA . GLY A 1 82 ? 14.929 -20.736 -10.901 1.00 43.88 82 GLY A CA 1
ATOM 622 C C . GLY A 1 82 ? 14.290 -20.005 -12.090 1.00 43.88 82 GLY A C 1
ATOM 623 O O . GLY A 1 82 ? 14.412 -20.472 -13.222 1.00 43.88 82 GLY A O 1
ATOM 624 N N . GLY A 1 83 ? 13.636 -18.864 -11.876 1.00 47.09 83 GLY A N 1
ATOM 625 C CA . GLY A 1 83 ? 13.021 -18.103 -12.960 1.00 47.09 83 GLY A CA 1
ATOM 626 C C . GLY A 1 83 ? 12.607 -16.707 -12.521 1.00 47.09 83 GLY A C 1
ATOM 627 O O . GLY A 1 83 ? 11.866 -16.551 -11.559 1.00 47.09 83 GLY A O 1
ATOM 628 N N . ALA A 1 84 ? 13.089 -15.698 -13.246 1.00 42.91 84 ALA A N 1
ATOM 629 C CA . ALA A 1 84 ? 12.841 -14.273 -13.040 1.00 42.91 84 ALA A CA 1
ATOM 630 C C . ALA A 1 84 ? 11.406 -13.853 -13.414 1.00 42.91 84 ALA A C 1
ATOM 632 O O . ALA A 1 84 ? 11.197 -12.994 -14.266 1.00 42.91 84 ALA A O 1
ATOM 633 N N . SER A 1 85 ? 10.415 -14.468 -12.779 1.00 45.75 85 SER A N 1
ATOM 634 C CA . SER A 1 85 ? 9.110 -13.852 -12.602 1.00 45.75 85 SER A CA 1
ATOM 635 C C . SER A 1 85 ? 9.156 -13.193 -11.233 1.00 45.75 85 SER A C 1
ATOM 637 O O . SER A 1 85 ? 9.096 -13.881 -10.217 1.00 45.75 85 SER A O 1
ATOM 639 N N . HIS A 1 86 ? 9.345 -11.874 -11.201 1.00 54.50 86 HIS A N 1
ATOM 640 C CA . HIS A 1 86 ? 8.960 -11.076 -10.040 1.00 54.50 86 HIS A CA 1
ATOM 641 C C . HIS A 1 86 ? 7.449 -11.288 -9.905 1.00 54.50 86 HIS A C 1
ATOM 643 O O . HIS A 1 86 ? 6.664 -10.683 -10.628 1.00 54.50 86 HIS A O 1
ATOM 649 N N . ASP A 1 87 ? 7.045 -12.286 -9.126 1.00 68.62 87 ASP A N 1
ATOM 650 C CA . ASP A 1 87 ? 5.635 -12.562 -8.914 1.00 68.62 87 ASP A CA 1
ATOM 651 C C . ASP A 1 87 ? 5.141 -11.476 -7.955 1.00 68.62 87 ASP A C 1
ATOM 653 O O . ASP A 1 87 ? 5.269 -11.593 -6.737 1.00 68.62 87 ASP A O 1
ATOM 657 N N . ASP A 1 88 ? 4.706 -10.340 -8.508 1.00 74.69 88 ASP A N 1
ATOM 658 C CA . ASP A 1 88 ? 4.303 -9.154 -7.739 1.00 74.69 88 ASP A CA 1
ATOM 659 C C . ASP A 1 88 ? 3.225 -9.504 -6.698 1.00 74.69 88 ASP A C 1
ATOM 661 O O . ASP A 1 88 ? 3.184 -8.937 -5.604 1.00 74.69 88 ASP A O 1
ATOM 665 N N . SER A 1 89 ? 2.403 -10.511 -7.001 1.00 81.81 89 SER A N 1
ATOM 666 C CA . SER A 1 89 ? 1.415 -11.075 -6.086 1.00 81.81 89 SER A CA 1
ATOM 667 C C . SER A 1 89 ? 2.056 -11.755 -4.863 1.00 81.81 89 SER A C 1
ATOM 669 O O . SER A 1 89 ? 1.550 -11.633 -3.745 1.00 81.81 89 SER A O 1
ATOM 671 N N . LEU A 1 90 ? 3.209 -12.412 -5.039 1.00 81.69 90 LEU A N 1
ATOM 672 C CA . LEU A 1 90 ? 4.001 -13.015 -3.967 1.00 81.69 90 LEU A CA 1
ATOM 673 C C . LEU A 1 90 ? 4.680 -11.943 -3.113 1.00 81.69 90 LEU A C 1
ATOM 675 O O . LEU A 1 90 ? 4.673 -12.046 -1.887 1.00 81.69 90 LEU A O 1
ATOM 679 N N . ALA A 1 91 ? 5.227 -10.895 -3.734 1.00 79.94 91 ALA A N 1
ATOM 680 C CA . ALA A 1 91 ? 5.785 -9.760 -3.000 1.00 79.94 91 ALA A CA 1
ATOM 681 C C . ALA A 1 91 ? 4.708 -9.090 -2.127 1.00 79.94 91 ALA A C 1
ATOM 683 O O . ALA A 1 91 ? 4.919 -8.883 -0.929 1.00 79.94 91 ALA A O 1
ATOM 684 N N . ALA A 1 92 ? 3.520 -8.854 -2.691 1.00 85.69 92 ALA A N 1
ATOM 685 C CA . ALA A 1 92 ? 2.366 -8.347 -1.954 1.00 85.69 92 ALA A CA 1
ATOM 686 C C . ALA A 1 92 ? 1.945 -9.287 -0.809 1.00 85.69 92 ALA A C 1
ATOM 688 O O . ALA A 1 92 ? 1.698 -8.828 0.307 1.00 85.69 92 ALA A O 1
ATOM 689 N N . MET A 1 93 ? 1.922 -10.603 -1.044 1.00 88.88 93 MET A N 1
ATOM 690 C CA . MET A 1 93 ? 1.633 -11.599 -0.007 1.00 88.88 93 MET A CA 1
ATOM 691 C C . MET A 1 93 ? 2.620 -11.502 1.165 1.00 88.88 93 MET A C 1
ATOM 693 O O . MET A 1 93 ? 2.190 -11.504 2.317 1.00 88.88 93 MET A O 1
ATOM 697 N N . LEU A 1 94 ? 3.924 -11.391 0.895 1.00 85.31 94 LEU A N 1
ATOM 698 C CA . LEU A 1 94 ? 4.952 -11.284 1.938 1.00 85.31 94 LEU A CA 1
ATOM 699 C C . LEU A 1 94 ? 4.786 -10.020 2.786 1.00 85.31 94 LEU A C 1
ATOM 701 O O . LEU A 1 94 ? 4.934 -10.083 4.005 1.00 85.31 94 LEU A O 1
ATOM 705 N N . ILE A 1 95 ? 4.433 -8.895 2.158 1.00 87.25 95 ILE A N 1
ATOM 706 C CA . ILE A 1 95 ? 4.137 -7.640 2.864 1.00 87.25 95 ILE A CA 1
ATOM 707 C C . ILE A 1 95 ? 2.962 -7.837 3.832 1.00 87.25 95 ILE A C 1
ATOM 709 O O . ILE A 1 95 ? 3.020 -7.407 4.987 1.00 87.25 95 ILE A O 1
ATOM 713 N N . VAL A 1 96 ? 1.898 -8.507 3.382 1.00 90.19 96 VAL A N 1
ATOM 714 C CA . VAL A 1 96 ? 0.726 -8.783 4.222 1.00 90.19 96 VAL A CA 1
ATOM 715 C C . VAL A 1 96 ? 1.065 -9.764 5.346 1.00 90.19 96 VAL A C 1
ATOM 717 O O . VAL A 1 96 ? 0.653 -9.531 6.482 1.00 90.19 96 VAL A O 1
ATOM 720 N N . GLU A 1 97 ? 1.823 -10.833 5.081 1.00 88.56 97 GLU A N 1
ATOM 721 C CA . GLU A 1 97 ? 2.225 -11.772 6.139 1.00 88.56 97 GLU A CA 1
ATOM 722 C C . GLU A 1 97 ? 3.067 -11.097 7.217 1.00 88.56 97 GLU A C 1
ATOM 724 O O . GLU A 1 97 ? 2.815 -11.305 8.404 1.00 88.56 97 GLU A O 1
ATOM 729 N N . GLU A 1 98 ? 4.028 -10.256 6.833 1.00 86.38 98 GLU A N 1
ATOM 730 C CA . GLU A 1 98 ? 4.855 -9.532 7.800 1.00 86.38 98 GLU A CA 1
ATOM 731 C C . GLU A 1 98 ? 4.001 -8.622 8.690 1.00 86.38 98 GLU A C 1
ATOM 733 O O . GLU A 1 98 ? 4.129 -8.636 9.917 1.00 86.38 98 GLU A O 1
ATOM 738 N N . PHE A 1 99 ? 3.046 -7.903 8.097 1.00 89.62 99 PHE A N 1
ATOM 739 C CA . PHE A 1 99 ? 2.094 -7.088 8.846 1.00 89.62 99 PHE A CA 1
ATOM 740 C C . PHE A 1 99 ? 1.267 -7.913 9.846 1.00 89.62 99 PHE A C 1
ATOM 742 O O . PHE A 1 99 ? 1.130 -7.537 11.016 1.00 89.62 99 PHE A O 1
ATOM 749 N N . LEU A 1 100 ? 0.736 -9.062 9.416 1.00 90.50 100 LEU A N 1
ATOM 750 C CA . LEU A 1 100 ? -0.034 -9.956 10.283 1.00 90.50 100 LEU A CA 1
ATOM 751 C C . LEU A 1 100 ? 0.825 -10.518 11.427 1.00 90.50 100 LEU A C 1
ATOM 753 O O . LEU A 1 100 ? 0.358 -10.593 12.571 1.00 90.50 100 LEU A O 1
ATOM 757 N N . HIS A 1 101 ? 2.082 -10.875 11.151 1.00 88.56 101 HIS A N 1
ATOM 758 C CA . HIS A 1 101 ? 3.032 -11.340 12.159 1.00 88.56 101 HIS A CA 1
ATOM 759 C C . HIS A 1 101 ? 3.383 -10.253 13.178 1.00 88.56 101 HIS A C 1
ATOM 761 O O . HIS A 1 101 ? 3.392 -10.532 14.385 1.00 88.56 101 HIS A O 1
ATOM 767 N N . GLU A 1 102 ? 3.622 -9.014 12.739 1.00 86.88 102 GLU A N 1
ATOM 768 C CA . GLU A 1 102 ? 3.889 -7.891 13.641 1.00 86.88 102 GLU A CA 1
ATOM 769 C C . GLU A 1 102 ? 2.708 -7.675 14.595 1.00 86.88 102 GLU A C 1
ATOM 771 O O . GLU A 1 102 ? 2.888 -7.583 15.817 1.00 86.88 102 GLU A O 1
ATOM 776 N N . ILE A 1 103 ? 1.483 -7.675 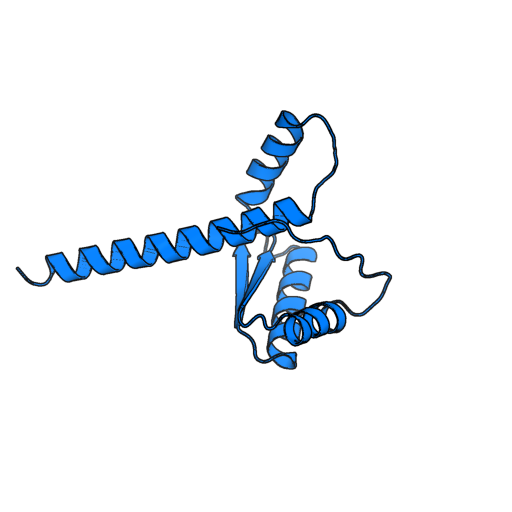14.061 1.00 87.81 103 ILE A N 1
ATOM 777 C CA . ILE A 1 103 ? 0.263 -7.530 14.856 1.00 87.81 103 ILE A CA 1
ATOM 778 C C . ILE A 1 103 ? 0.157 -8.652 15.894 1.00 87.81 103 ILE A C 1
ATOM 780 O O . ILE A 1 103 ? 0.006 -8.375 17.089 1.00 87.81 103 ILE A O 1
ATOM 784 N N . ALA A 1 104 ? 0.285 -9.913 15.477 1.00 85.88 104 ALA A N 1
ATOM 785 C CA . ALA A 1 104 ? 0.202 -11.059 16.380 1.00 85.88 104 ALA A CA 1
ATOM 786 C C . ALA A 1 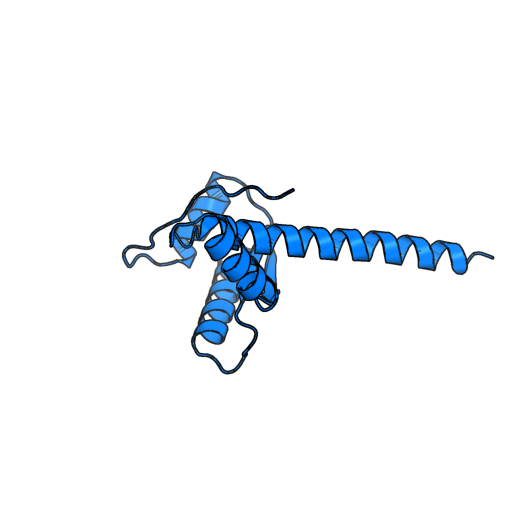104 ? 1.270 -11.001 17.493 1.00 85.88 104 ALA A C 1
ATOM 788 O O . ALA A 1 104 ? 0.986 -11.252 18.672 1.00 85.88 104 ALA A O 1
ATOM 789 N N . SER A 1 105 ? 2.495 -10.594 17.151 1.00 84.31 105 SER A N 1
ATOM 790 C CA . SER A 1 105 ? 3.599 -10.408 18.101 1.00 84.31 105 SER A CA 1
ATOM 791 C C . SER A 1 105 ? 3.302 -9.315 19.136 1.00 84.31 105 SER A C 1
ATOM 793 O O . SER A 1 105 ? 3.582 -9.472 20.328 1.00 84.31 105 SER A O 1
ATOM 795 N N . ARG A 1 106 ? 2.667 -8.212 18.728 1.00 80.81 106 ARG A N 1
ATOM 796 C CA . ARG A 1 106 ? 2.285 -7.125 19.647 1.00 80.81 106 ARG A CA 1
ATOM 797 C C . ARG A 1 106 ? 1.197 -7.563 20.624 1.00 80.81 106 ARG A C 1
ATOM 799 O O . ARG A 1 106 ? 1.297 -7.247 21.812 1.00 80.81 106 ARG A O 1
ATOM 806 N N . PHE A 1 107 ? 0.220 -8.348 20.171 1.00 74.69 107 PHE A N 1
ATOM 807 C CA . PHE A 1 107 ? -0.813 -8.908 21.049 1.00 74.69 107 PHE A CA 1
ATOM 808 C C . PHE A 1 107 ? -0.238 -9.867 22.101 1.00 74.69 107 PHE A C 1
ATOM 810 O O . PHE A 1 107 ? -0.585 -9.772 23.282 1.00 74.69 107 PHE A O 1
ATOM 817 N N . THR A 1 108 ? 0.692 -10.744 21.718 1.00 73.62 108 THR A N 1
ATOM 818 C CA . THR A 1 108 ? 1.321 -11.683 22.667 1.00 73.62 108 THR A CA 1
ATOM 819 C C . THR A 1 108 ? 2.190 -10.973 23.712 1.00 73.62 108 THR A C 1
ATOM 821 O O . THR A 1 108 ? 2.141 -11.325 24.895 1.00 73.62 108 THR A O 1
ATOM 824 N N . LYS A 1 109 ? 2.933 -9.926 23.326 1.00 66.62 109 LYS A N 1
ATOM 825 C CA . LYS A 1 109 ? 3.714 -9.097 24.265 1.00 66.62 109 LYS A CA 1
ATOM 826 C C . LYS A 1 109 ? 2.820 -8.320 25.236 1.00 66.62 109 LYS A C 1
ATOM 828 O O . LYS A 1 109 ? 3.080 -8.337 26.438 1.00 66.62 109 LYS A O 1
ATOM 833 N N . ALA A 1 110 ? 1.737 -7.713 24.749 1.00 62.97 110 ALA A N 1
ATOM 834 C CA . ALA A 1 110 ? 0.786 -6.978 25.587 1.00 62.97 110 ALA A CA 1
ATOM 835 C C . ALA A 1 110 ? 0.085 -7.876 26.629 1.00 62.97 110 ALA A C 1
ATOM 837 O O . ALA A 1 110 ? -0.204 -7.432 27.742 1.00 62.97 110 ALA A O 1
ATOM 838 N N . SER A 1 111 ? -0.153 -9.150 26.297 1.00 61.69 111 SER A N 1
ATOM 839 C CA . SER A 1 111 ? -0.723 -10.125 27.235 1.00 61.69 111 SER A CA 1
ATOM 840 C C . SER A 1 111 ? 0.257 -10.548 28.338 1.00 61.69 111 SER A C 1
ATOM 842 O O . SER A 1 111 ? -0.181 -10.849 29.447 1.00 61.69 111 SER A O 1
ATOM 844 N N . ARG A 1 112 ? 1.571 -10.563 28.069 1.00 59.78 112 ARG A N 1
ATOM 845 C CA . ARG A 1 112 ? 2.598 -10.882 29.081 1.00 59.78 112 ARG A CA 1
ATOM 846 C C . ARG A 1 112 ? 2.796 -9.753 30.092 1.00 59.78 112 ARG A C 1
ATOM 848 O O . ARG A 1 112 ? 2.913 -10.031 31.280 1.00 59.78 112 ARG A O 1
ATOM 855 N N . ASP A 1 113 ? 2.768 -8.501 29.641 1.00 58.75 113 ASP A N 1
ATOM 856 C CA . ASP A 1 113 ? 2.991 -7.327 30.501 1.00 58.75 113 ASP A CA 1
ATOM 857 C C . ASP A 1 113 ? 1.838 -7.110 31.508 1.00 58.75 113 ASP A C 1
ATOM 859 O O . ASP A 1 113 ? 2.051 -6.800 32.680 1.00 58.75 113 ASP A O 1
ATOM 863 N N . LYS A 1 114 ? 0.591 -7.406 31.108 1.00 58.53 114 LYS A N 1
ATOM 864 C CA . LYS A 1 114 ? -0.559 -7.387 32.034 1.00 58.53 114 LYS A CA 1
ATOM 865 C C . LYS A 1 114 ? -0.486 -8.470 33.113 1.00 58.53 114 LYS A C 1
ATOM 867 O O . LYS A 1 114 ? -0.967 -8.242 34.216 1.00 58.53 114 LYS A O 1
ATOM 872 N N . SER A 1 115 ? 0.130 -9.616 32.825 1.00 57.69 115 SER A N 1
ATOM 873 C CA . SER A 1 115 ? 0.235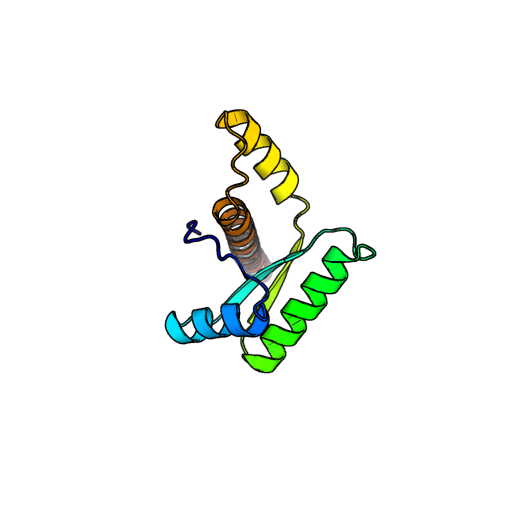 -10.718 33.788 1.00 57.69 115 SER A CA 1
ATOM 874 C C . SER A 1 115 ? 1.333 -10.504 34.838 1.00 57.69 115 SER A C 1
ATOM 876 O O . SER A 1 115 ? 1.276 -11.129 35.892 1.00 57.69 115 SER A O 1
ATOM 878 N N . GLN A 1 116 ? 2.311 -9.624 34.579 1.00 55.41 116 GLN A N 1
ATOM 879 C CA . GLN A 1 116 ? 3.382 -9.276 35.526 1.00 55.41 116 GLN A CA 1
ATOM 880 C C . GLN A 1 116 ? 3.050 -8.076 36.426 1.00 55.41 116 GLN A C 1
ATOM 882 O O . GLN A 1 116 ? 3.699 -7.890 37.447 1.00 55.41 116 GLN A O 1
ATOM 887 N N . ARG A 1 117 ? 2.030 -7.277 36.088 1.00 55.97 117 ARG A N 1
ATOM 888 C CA . ARG A 1 117 ? 1.566 -6.142 36.911 1.00 55.97 117 ARG A CA 1
ATOM 889 C C . ARG A 1 117 ? 0.487 -6.503 37.941 1.00 55.97 117 ARG A C 1
ATOM 891 O O . ARG A 1 117 ? 0.005 -5.619 38.643 1.00 55.97 117 ARG A O 1
ATOM 898 N N . SER A 1 118 ? 0.085 -7.770 38.015 1.00 55.06 118 SER A N 1
ATOM 899 C CA . SER A 1 118 ? -0.930 -8.270 38.958 1.00 55.06 118 SER A CA 1
ATOM 900 C C . SER A 1 118 ? -0.368 -9.237 40.007 1.00 55.06 118 SER A C 1
ATOM 902 O O . SER A 1 118 ? -1.137 -10.007 40.581 1.00 55.06 118 SER A O 1
ATOM 904 N N . GLN A 1 119 ? 0.944 -9.200 40.261 1.00 46.62 119 GLN A N 1
ATOM 905 C CA . GLN A 1 119 ? 1.584 -9.873 41.397 1.00 46.62 119 GLN A CA 1
ATOM 906 C C . GLN A 1 119 ? 2.277 -8.859 42.299 1.00 46.62 119 GLN A C 1
ATOM 908 O O . GLN A 1 119 ? 2.878 -7.910 41.747 1.00 46.62 119 GLN A O 1
#

pLDDT: mean 80.1, std 14.67, range [42.91, 95.31]

Solvent-accessible surface area (backbone atoms only — not comparable to full-atom values): 7020 Å² total; per-residue (Å²): 138,61,68,61,82,67,76,84,84,57,91,88,52,62,64,55,61,56,53,48,53,50,33,68,73,73,65,62,66,70,46,77,42,71,28,57,74,52,73,85,39,71,64,25,50,50,46,53,50,48,47,52,50,37,29,70,75,68,71,42,52,64,45,80,40,71,35,71,63,52,55,58,51,48,56,49,49,42,64,76,67,77,48,95,65,83,52,61,23,52,56,52,22,51,52,47,39,52,53,54,50,53,54,55,52,51,53,57,52,56,56,52,57,60,64,64,71,74,113

Organism: NCBI:txid1802403